Protein AF-X0UPR2-F1 (afdb_monomer)

pLDDT: mean 92.99, std 7.15, range [63.31, 98.69]

Mean predicted aligned error: 4.16 Å

Nearest PDB structures (foldseek):
  8qjd-assembly1_A  TM=6.114E-01  e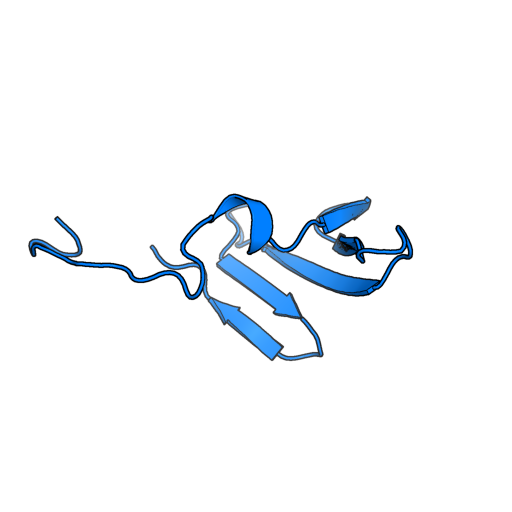=2.167E+00  Salmonella bongori N268-08
  8qjc-assembly1_A  TM=6.175E-01  e=2.167E+00  Salmonella bongori N268-08
  8fjp-assembly1_A  TM=5.427E-01  e=1.186E+00  Aedes aegypti
  8qjd-assembly2_B  TM=6.082E-01  e=3.511E+00  Salmonella bongori 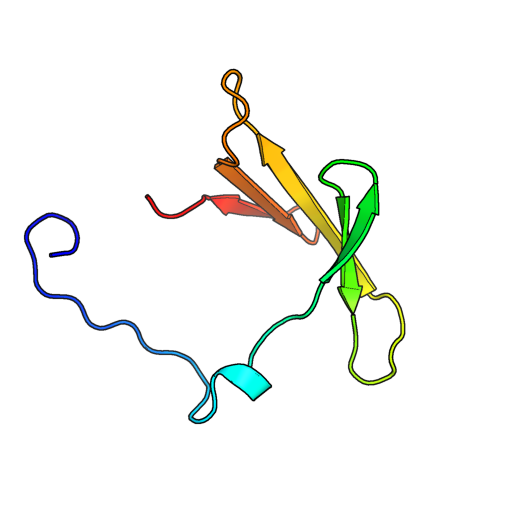N268-08
  6j4g-assembly1_B  TM=4.026E-01  e=1.921E+00  Arabidopsis thaliana

Secondary structure (DSSP, 8-state):
-BTTB------S-SSGGGG---EEEEETTEEEEE-TTS-EEEEEEEEE-TTS-EEEEEETTEEEEPP-

Solvent-accessible surface area (backbone atoms only — not comparable to full-atom values): 4412 Å² total; per-residue (Å²): 102,67,92,83,33,90,82,86,86,86,69,101,40,99,51,59,82,80,64,58,83,49,68,42,83,75,52,95,56,36,28,24,32,46,44,95,86,72,46,78,52,61,60,36,38,53,40,58,48,98,84,68,46,73,47,33,40,36,44,90,96,41,75,46,73,59,84,130

Radius of gyration: 14.82 Å; Cα contacts (8 Å, |Δi|>4): 90; chains: 1; bounding box: 35×31×35 Å

Sequence (68 aa):
PWQGKLAIFGLPSENPAKGLTLLKHIEGDTFRRLRKDETLGEEVKFERDKNGKVVRMWQHSNYLNKIR

Organism: NCBI:txid412755

Structure (mmCIF, N/CA/C/O backbone):
data_AF-X0UPR2-F1
#
_entry.id   AF-X0UPR2-F1
#
loop_
_atom_site.group_PDB
_atom_site.id
_atom_site.type_symbol
_atom_site.label_atom_id
_atom_site.label_alt_id
_atom_site.label_comp_id
_atom_site.label_asym_id
_atom_site.label_entity_id
_atom_site.label_seq_id
_atom_site.pdbx_PDB_ins_code
_atom_sit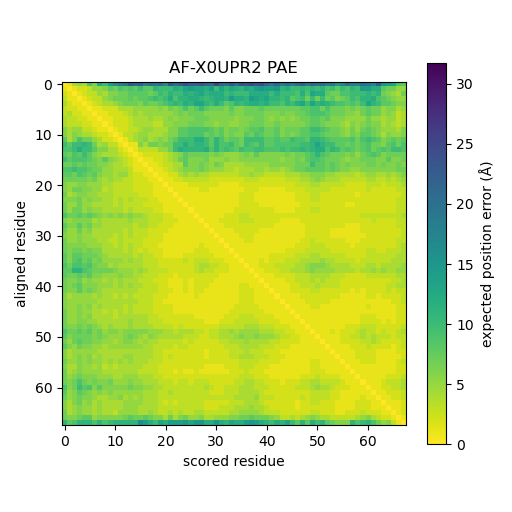e.Cartn_x
_atom_site.Cartn_y
_atom_site.Cartn_z
_atom_site.occupancy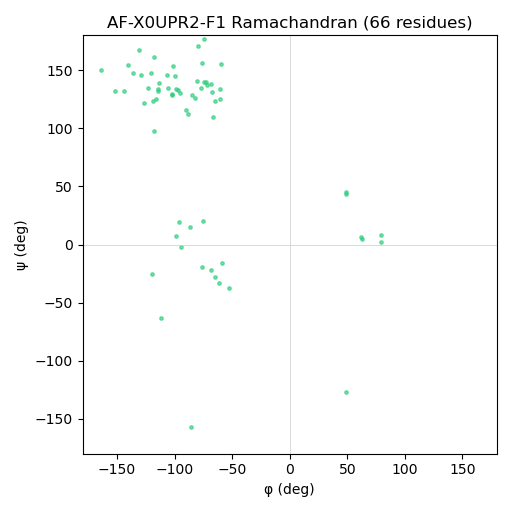
_atom_site.B_iso_or_equiv
_atom_site.auth_seq_id
_atom_site.auth_comp_id
_atom_site.auth_asym_id
_atom_site.auth_atom_id
_atom_site.pdbx_PDB_model_num
ATOM 1 N N . PRO A 1 1 ? -14.934 -20.015 0.734 1.00 63.31 1 PRO A N 1
ATOM 2 C CA . PRO A 1 1 ? -16.041 -19.334 0.018 1.00 63.31 1 PRO A CA 1
ATOM 3 C C . PRO A 1 1 ? -16.131 -17.855 0.423 1.00 63.31 1 PRO A C 1
ATOM 5 O O . PRO A 1 1 ? -16.250 -17.564 1.611 1.00 63.31 1 PRO A O 1
ATOM 8 N N . TRP A 1 2 ? -16.051 -16.929 -0.535 1.00 77.12 2 TRP A N 1
ATOM 9 C CA . TRP A 1 2 ? -16.256 -15.500 -0.280 1.00 77.12 2 TRP A CA 1
ATOM 10 C C . TRP A 1 2 ? -17.719 -15.277 0.106 1.00 77.12 2 TRP A C 1
ATOM 12 O O . TRP A 1 2 ? -18.608 -15.475 -0.721 1.00 77.12 2 TRP A O 1
ATOM 22 N N . GLN A 1 3 ? -17.977 -14.952 1.376 1.00 85.50 3 GLN A N 1
ATOM 23 C CA . GLN A 1 3 ? -19.337 -14.811 1.923 1.00 85.50 3 GLN A CA 1
ATOM 24 C C . GLN A 1 3 ? -20.252 -16.005 1.579 1.00 85.50 3 GLN A C 1
ATOM 26 O O . GLN A 1 3 ? -21.383 -15.841 1.127 1.00 85.50 3 GLN A O 1
ATOM 31 N N . GLY A 1 4 ? -19.734 -17.228 1.727 1.00 92.25 4 GLY A N 1
ATOM 32 C CA . GLY A 1 4 ? -20.496 -18.447 1.431 1.00 92.25 4 GLY A CA 1
ATOM 33 C C . GLY A 1 4 ? -20.589 -18.817 -0.056 1.00 92.25 4 GLY A C 1
ATOM 34 O O . GLY A 1 4 ? -21.214 -19.821 -0.375 1.00 92.25 4 GLY A O 1
ATOM 35 N N . LYS A 1 5 ? -19.950 -18.069 -0.969 1.00 91.31 5 LYS A N 1
ATOM 36 C CA . LYS A 1 5 ? -20.019 -18.296 -2.425 1.00 91.31 5 LYS A CA 1
ATOM 37 C C . LYS A 1 5 ? -18.661 -18.631 -3.047 1.00 91.31 5 LYS A C 1
ATOM 39 O O . LYS A 1 5 ? -17.603 -18.362 -2.467 1.00 91.31 5 LYS A O 1
ATOM 44 N N . LEU A 1 6 ? -18.693 -19.222 -4.241 1.00 92.00 6 LEU A N 1
ATOM 45 C CA . LEU A 1 6 ? -17.524 -19.338 -5.113 1.00 92.00 6 LEU A CA 1
ATOM 46 C C . LEU A 1 6 ? -17.283 -17.986 -5.798 1.00 92.00 6 LEU A C 1
ATOM 48 O O . LEU A 1 6 ? -18.232 -17.357 -6.262 1.00 92.00 6 LEU A O 1
ATOM 52 N N . ALA A 1 7 ? -16.032 -17.535 -5.836 1.00 89.62 7 ALA A N 1
ATOM 53 C CA . ALA A 1 7 ? -15.657 -16.255 -6.426 1.00 89.62 7 ALA A CA 1
ATOM 54 C C . ALA A 1 7 ? -14.400 -16.408 -7.285 1.00 89.62 7 ALA A C 1
ATOM 56 O O . ALA A 1 7 ? -13.524 -17.214 -6.972 1.00 89.62 7 ALA A O 1
ATOM 57 N N . ILE A 1 8 ? -14.327 -15.603 -8.345 1.00 87.62 8 ILE A N 1
ATOM 58 C CA . ILE A 1 8 ? -13.162 -15.457 -9.218 1.00 87.62 8 ILE A CA 1
ATOM 59 C C . ILE A 1 8 ? -12.646 -14.027 -9.045 1.00 87.62 8 ILE A C 1
ATOM 61 O O . ILE A 1 8 ? -13.431 -13.080 -9.062 1.00 87.62 8 ILE A O 1
ATOM 65 N N . PHE A 1 9 ? -11.334 -13.874 -8.881 1.00 85.06 9 PHE A N 1
ATOM 66 C CA . PHE A 1 9 ? -10.657 -12.581 -8.829 1.00 85.06 9 PHE A CA 1
ATOM 67 C C . PHE A 1 9 ? -9.657 -12.494 -9.982 1.00 85.06 9 PHE A C 1
ATOM 69 O O . PHE A 1 9 ? -8.796 -13.361 -10.121 1.00 85.06 9 PHE A O 1
ATOM 76 N N . GLY A 1 10 ? -9.799 -11.467 -10.817 1.00 84.12 10 GLY A N 1
ATOM 77 C CA . GLY A 1 10 ? -8.922 -11.222 -11.958 1.00 84.12 10 GLY A CA 1
ATOM 78 C C . GLY A 1 10 ? -7.861 -10.180 -11.627 1.00 84.12 10 GLY A C 1
ATOM 79 O O . GLY A 1 10 ? -8.175 -9.121 -11.088 1.00 84.12 10 GLY A O 1
ATOM 80 N N . LEU A 1 11 ? -6.612 -10.469 -11.986 1.00 83.75 11 LEU A N 1
ATOM 81 C CA . LEU A 1 11 ? -5.528 -9.491 -11.992 1.00 83.75 11 LEU A CA 1
ATOM 82 C C . LEU A 1 11 ? -5.314 -8.982 -13.422 1.00 83.75 11 LEU A C 1
ATOM 84 O O . LEU A 1 11 ? -5.409 -9.774 -14.358 1.00 83.75 11 LEU A O 1
ATOM 88 N N . PRO A 1 12 ? -4.952 -7.703 -13.620 1.00 80.06 12 PRO A N 1
ATOM 89 C CA . PRO A 1 12 ? -4.682 -7.149 -14.948 1.00 80.06 12 PRO A CA 1
ATOM 90 C C . PRO A 1 12 ? -3.320 -7.596 -15.518 1.00 80.06 12 PRO A C 1
ATOM 92 O O . PRO A 1 12 ? -2.756 -6.917 -16.370 1.00 80.06 12 PRO A O 1
ATOM 95 N N . SER A 1 13 ? -2.741 -8.690 -15.015 1.00 83.25 13 SER A N 1
ATOM 96 C CA . SER A 1 13 ? -1.431 -9.186 -15.429 1.00 83.25 13 SER A CA 1
ATOM 97 C C . SER A 1 13 ? -1.405 -10.709 -15.437 1.00 83.25 13 SER A C 1
ATOM 99 O O . SER A 1 13 ? -1.749 -11.345 -14.442 1.00 83.25 13 SER A O 1
ATOM 101 N N . GLU A 1 14 ? -0.905 -11.276 -16.533 1.00 85.06 14 GLU A N 1
ATOM 102 C CA . GLU A 1 14 ? -0.601 -12.707 -16.665 1.00 85.06 14 GLU A CA 1
ATOM 103 C C . GLU A 1 14 ? 0.578 -13.130 -15.775 1.00 85.06 14 GLU A C 1
ATOM 105 O O . GLU A 1 14 ? 0.707 -14.293 -15.402 1.00 85.06 14 GLU A O 1
ATOM 110 N N . ASN A 1 15 ? 1.430 -12.172 -15.392 1.00 87.62 15 ASN A N 1
ATOM 111 C CA . ASN A 1 15 ? 2.483 -12.367 -14.406 1.00 87.62 15 ASN A CA 1
ATOM 112 C C . ASN A 1 15 ? 2.233 -11.434 -13.212 1.00 87.62 15 ASN A C 1
ATOM 114 O O . ASN A 1 15 ? 2.614 -10.255 -13.261 1.00 87.62 15 ASN A O 1
ATOM 118 N N . PRO A 1 16 ? 1.614 -11.934 -12.131 1.00 82.81 16 PRO A N 1
ATOM 119 C CA . PRO A 1 16 ? 1.296 -11.135 -10.956 1.00 82.81 16 PRO A CA 1
ATOM 120 C C . PRO A 1 16 ? 2.503 -10.390 -10.386 1.00 82.81 16 PRO A C 1
ATOM 122 O O . PRO A 1 16 ? 2.362 -9.228 -10.021 1.00 82.81 16 PRO A O 1
ATOM 125 N N . ALA A 1 17 ? 3.699 -10.995 -10.400 1.00 85.31 17 ALA A N 1
ATOM 126 C CA . ALA A 1 17 ? 4.912 -10.370 -9.873 1.00 85.31 17 ALA A CA 1
ATOM 127 C C . ALA A 1 17 ? 5.283 -9.076 -10.618 1.00 85.31 17 ALA A C 1
ATOM 129 O O . ALA A 1 17 ? 5.762 -8.128 -10.001 1.00 85.31 17 ALA A O 1
ATOM 130 N N . LYS A 1 18 ? 5.009 -8.997 -11.928 1.00 82.88 18 LYS A N 1
ATOM 131 C CA . LYS A 1 18 ? 5.243 -7.783 -12.733 1.00 82.88 18 LYS A CA 1
ATOM 132 C C . LYS A 1 18 ? 4.193 -6.688 -12.508 1.00 82.88 18 LYS A C 1
ATOM 134 O O . LYS A 1 18 ? 4.446 -5.538 -12.859 1.00 82.88 18 LYS A O 1
ATOM 139 N N . GLY A 1 19 ? 3.027 -7.041 -11.966 1.00 84.50 19 GLY A N 1
ATOM 140 C CA . GLY A 1 19 ? 1.926 -6.117 -11.681 1.00 84.50 19 GLY A CA 1
ATOM 141 C C . GLY A 1 19 ? 1.919 -5.571 -10.252 1.00 84.50 19 GLY A C 1
ATOM 142 O O . GLY A 1 19 ? 1.045 -4.775 -9.917 1.00 84.50 19 GLY A O 1
ATOM 143 N N . LEU A 1 20 ? 2.856 -5.999 -9.400 1.00 89.62 20 LEU A N 1
ATOM 144 C CA . LEU A 1 20 ? 2.935 -5.532 -8.020 1.00 89.62 20 LEU A CA 1
ATOM 145 C C . LEU A 1 20 ? 3.422 -4.081 -7.949 1.00 89.62 20 LEU A C 1
ATOM 147 O O . LEU A 1 20 ? 4.403 -3.695 -8.584 1.00 89.62 20 LEU A O 1
ATOM 151 N N . THR A 1 21 ? 2.776 -3.301 -7.087 1.00 91.94 21 THR A N 1
ATOM 152 C CA . THR A 1 21 ? 3.286 -2.003 -6.644 1.00 91.94 21 THR A CA 1
ATOM 153 C C . THR A 1 21 ? 4.171 -2.221 -5.426 1.00 91.94 21 THR A C 1
ATOM 155 O O . THR A 1 21 ? 3.686 -2.603 -4.363 1.00 91.94 21 THR A O 1
ATOM 158 N N . LEU A 1 22 ? 5.471 -1.975 -5.574 1.00 95.44 22 LEU A N 1
ATOM 159 C CA . LEU A 1 22 ? 6.422 -2.067 -4.470 1.00 95.44 22 LEU A CA 1
ATOM 160 C C . LEU A 1 22 ? 6.375 -0.796 -3.618 1.00 95.44 22 LEU A C 1
ATOM 162 O O . LEU A 1 22 ? 6.261 0.310 -4.148 1.00 95.44 22 LEU A O 1
ATOM 166 N N . LEU A 1 23 ? 6.482 -0.956 -2.300 1.00 97.62 23 LEU A N 1
ATOM 167 C CA . LEU A 1 23 ? 6.490 0.136 -1.331 1.00 97.62 23 LEU A CA 1
ATOM 168 C C . LEU A 1 23 ? 7.774 0.075 -0.499 1.00 97.62 23 LEU A C 1
ATOM 170 O O . LEU A 1 23 ? 8.148 -0.988 -0.008 1.00 97.62 23 LEU A O 1
ATOM 174 N N . LYS A 1 24 ? 8.427 1.222 -0.309 1.00 98.12 24 LYS A N 1
ATOM 175 C CA . LYS A 1 24 ? 9.525 1.400 0.641 1.00 98.12 24 LYS A CA 1
ATOM 176 C C . LYS A 1 24 ? 8.971 1.964 1.944 1.00 98.12 24 LYS A C 1
ATOM 178 O O . LYS A 1 24 ? 8.237 2.953 1.925 1.00 98.12 24 LYS A O 1
ATOM 183 N N . HIS A 1 25 ? 9.327 1.342 3.063 1.00 98.38 25 HIS A N 1
ATOM 184 C CA . HIS A 1 25 ? 8.994 1.850 4.393 1.00 98.38 25 HIS A CA 1
ATOM 185 C C . HIS A 1 25 ? 9.761 3.142 4.688 1.00 98.38 25 HIS A C 1
ATOM 187 O O . HIS A 1 25 ? 10.939 3.246 4.342 1.00 98.38 25 HIS A O 1
ATOM 193 N N . ILE A 1 26 ? 9.076 4.118 5.286 1.00 98.44 26 ILE A N 1
ATOM 194 C CA . ILE A 1 26 ? 9.668 5.390 5.714 1.00 98.44 26 ILE A CA 1
ATOM 195 C C . ILE A 1 26 ? 9.675 5.449 7.240 1.00 98.44 26 ILE A C 1
ATOM 197 O O . ILE A 1 26 ? 10.740 5.459 7.846 1.00 98.44 26 ILE A O 1
ATOM 201 N N . GLU A 1 27 ? 8.495 5.444 7.855 1.00 98.38 27 GLU A N 1
ATOM 202 C CA . GLU A 1 27 ? 8.324 5.461 9.308 1.00 98.38 27 GLU A CA 1
ATOM 203 C C . GLU A 1 27 ? 6.894 5.058 9.672 1.00 98.38 27 GLU A C 1
ATOM 205 O O . GLU A 1 27 ? 5.967 5.310 8.903 1.00 98.38 27 GLU A O 1
ATOM 210 N N . GLY A 1 28 ? 6.693 4.444 10.842 1.00 97.56 28 GLY A N 1
ATOM 211 C CA . GLY A 1 28 ? 5.358 4.049 11.305 1.00 97.56 28 GLY A CA 1
ATOM 212 C C . GLY A 1 28 ? 4.568 3.286 10.235 1.00 97.56 28 GLY A C 1
ATOM 213 O O . GLY A 1 28 ? 5.077 2.328 9.653 1.00 97.56 28 GLY A O 1
ATOM 214 N N . ASP A 1 29 ? 3.351 3.749 9.948 1.00 98.25 29 ASP A N 1
ATOM 215 C CA . ASP A 1 29 ? 2.485 3.230 8.881 1.00 98.25 29 ASP A CA 1
ATOM 216 C C . ASP A 1 29 ? 2.578 4.042 7.566 1.00 98.25 29 ASP A C 1
ATOM 218 O O . ASP A 1 29 ? 1.692 3.968 6.711 1.00 98.25 29 ASP A O 1
ATOM 222 N N . THR A 1 30 ? 3.654 4.813 7.390 1.00 98.44 30 THR A N 1
ATOM 223 C CA . THR A 1 30 ? 3.934 5.627 6.203 1.00 98.44 30 THR A CA 1
ATOM 224 C C . THR A 1 30 ? 4.976 4.954 5.311 1.00 98.44 30 THR A C 1
ATOM 226 O O . THR A 1 30 ? 6.075 4.577 5.729 1.00 98.44 30 THR A O 1
ATOM 229 N N . PHE A 1 31 ? 4.635 4.851 4.033 1.00 98.69 31 PHE A N 1
ATOM 230 C CA . PHE A 1 31 ? 5.440 4.255 2.980 1.00 98.69 31 PHE A CA 1
ATOM 231 C C . PHE A 1 31 ? 5.511 5.203 1.783 1.00 98.69 31 PHE A C 1
ATOM 233 O O . PHE A 1 31 ? 4.741 6.158 1.667 1.00 98.69 31 PHE A O 1
ATOM 240 N N . ARG A 1 32 ? 6.412 4.913 0.846 1.00 98.44 32 ARG A N 1
AT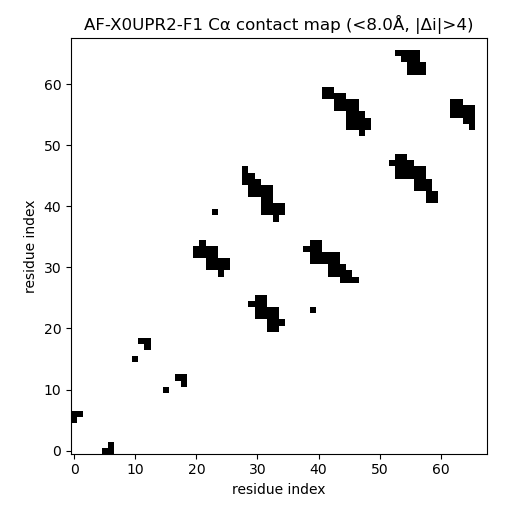OM 241 C CA . ARG A 1 32 ? 6.413 5.520 -0.488 1.00 98.44 32 ARG A CA 1
ATOM 242 C C . ARG A 1 32 ? 6.497 4.465 -1.570 1.00 98.44 32 ARG A C 1
ATOM 244 O O . ARG A 1 32 ? 7.177 3.458 -1.388 1.00 98.44 32 ARG A O 1
ATOM 251 N N . ARG A 1 33 ? 5.849 4.698 -2.711 1.00 97.88 33 ARG A N 1
ATOM 252 C CA . ARG A 1 33 ? 5.976 3.797 -3.863 1.00 97.88 33 ARG A CA 1
ATOM 253 C C . ARG A 1 33 ? 7.428 3.725 -4.331 1.00 97.88 33 ARG A C 1
ATOM 255 O O . ARG A 1 33 ? 8.067 4.758 -4.490 1.00 97.88 33 ARG A O 1
ATOM 262 N N . LEU A 1 34 ? 7.939 2.527 -4.582 1.00 97.81 34 LEU A N 1
ATOM 263 C CA . LEU A 1 34 ? 9.211 2.331 -5.268 1.00 97.81 34 LEU A CA 1
ATOM 264 C C . LEU A 1 34 ? 8.937 2.241 -6.772 1.00 97.81 34 LEU A C 1
ATOM 266 O O . LEU A 1 34 ? 8.215 1.352 -7.231 1.00 97.81 34 LEU A O 1
ATOM 270 N N . ARG A 1 35 ? 9.451 3.206 -7.536 1.00 95.62 35 ARG A N 1
ATOM 271 C CA . ARG A 1 35 ? 9.304 3.233 -8.995 1.00 95.62 35 ARG A CA 1
ATOM 272 C C . ARG A 1 35 ? 10.297 2.280 -9.668 1.00 95.62 35 ARG A C 1
ATOM 274 O O . ARG A 1 35 ? 11.199 1.743 -9.037 1.00 95.62 35 ARG A O 1
ATOM 281 N N . LYS A 1 36 ? 10.125 2.084 -10.980 1.00 92.00 36 LYS A N 1
ATOM 282 C CA . LYS A 1 36 ? 11.011 1.237 -11.800 1.00 92.00 36 LYS A CA 1
ATOM 283 C C . LYS A 1 36 ? 12.439 1.776 -11.900 1.00 92.00 36 LYS A C 1
ATOM 285 O O . LYS A 1 36 ? 13.354 0.992 -12.084 1.00 92.00 36 LYS A O 1
ATOM 290 N N . ASP A 1 37 ? 12.601 3.091 -11.795 1.00 95.75 37 ASP A N 1
ATOM 291 C CA . ASP A 1 37 ? 13.892 3.787 -11.762 1.00 95.75 37 ASP A CA 1
ATOM 292 C C . ASP A 1 37 ? 14.468 3.882 -10.337 1.00 95.75 37 ASP A C 1
ATOM 294 O O . ASP A 1 37 ? 15.338 4.705 -10.076 1.00 95.75 37 ASP A O 1
ATOM 298 N N . GLU A 1 38 ? 13.934 3.088 -9.402 1.00 94.12 38 GLU A N 1
ATOM 299 C CA . GLU A 1 38 ? 14.317 3.038 -7.986 1.00 94.12 38 GLU A CA 1
ATOM 300 C C . GLU A 1 38 ? 14.074 4.338 -7.199 1.00 94.12 38 GLU A C 1
ATOM 302 O O . GLU A 1 38 ? 14.355 4.416 -5.999 1.00 94.12 38 GLU A O 1
ATOM 307 N N . THR A 1 39 ? 13.466 5.350 -7.821 1.00 98.12 39 THR A N 1
ATOM 308 C CA . THR A 1 39 ? 13.112 6.592 -7.137 1.00 98.12 39 THR A CA 1
ATOM 309 C C . THR A 1 39 ? 11.881 6.421 -6.250 1.00 98.12 39 THR A C 1
ATOM 311 O O . THR A 1 39 ? 11.012 5.566 -6.470 1.00 98.12 39 THR A O 1
ATOM 314 N N . LEU A 1 40 ? 11.775 7.289 -5.238 1.00 98.25 40 LEU A N 1
ATOM 315 C CA . LEU A 1 40 ? 10.616 7.320 -4.352 1.00 98.25 40 LEU A CA 1
ATOM 316 C C . LEU A 1 40 ? 9.463 8.100 -4.969 1.00 98.25 40 LEU A C 1
ATOM 318 O O . LEU A 1 40 ? 9.585 9.267 -5.351 1.00 98.25 40 LEU A O 1
ATOM 322 N N . GLY A 1 41 ? 8.325 7.426 -5.028 1.00 97.81 41 GLY A N 1
ATOM 323 C CA . GLY A 1 41 ? 7.056 7.944 -5.475 1.00 97.81 41 GLY A CA 1
ATOM 324 C C . GLY A 1 41 ? 6.249 8.647 -4.408 1.00 97.81 41 GLY A C 1
ATOM 325 O O . GLY A 1 41 ? 6.769 9.188 -3.428 1.00 97.81 41 GLY A O 1
ATOM 326 N N . GLU A 1 42 ? 4.954 8.671 -4.676 1.00 97.56 42 GLU A N 1
ATOM 327 C CA . GLU A 1 42 ? 3.933 9.188 -3.793 1.00 97.56 42 GLU A CA 1
ATOM 328 C C . GLU A 1 42 ? 3.914 8.451 -2.452 1.00 97.56 42 GLU A C 1
ATOM 330 O O . GLU A 1 42 ? 4.344 7.300 -2.328 1.00 97.56 42 GLU A O 1
ATOM 335 N N . GLU A 1 43 ? 3.400 9.149 -1.448 1.00 98.19 43 GLU A N 1
ATOM 336 C CA . GLU A 1 43 ? 3.166 8.597 -0.127 1.00 98.19 43 GLU A CA 1
ATOM 337 C C . GLU A 1 43 ? 1.968 7.640 -0.135 1.00 98.19 43 GLU A C 1
ATOM 339 O O . GLU A 1 43 ? 0.938 7.905 -0.761 1.00 98.19 43 GLU A O 1
ATOM 344 N N . VAL A 1 44 ? 2.118 6.543 0.601 1.00 98.50 44 VAL A N 1
ATOM 345 C CA . VAL A 1 44 ? 1.061 5.583 0.905 1.00 98.50 44 VAL A CA 1
ATOM 346 C C . VAL A 1 44 ? 1.014 5.413 2.419 1.00 98.50 44 VAL A C 1
ATOM 348 O O . VAL A 1 44 ? 2.016 5.033 3.022 1.00 98.50 44 VAL A O 1
ATOM 351 N N . LYS A 1 45 ? -0.134 5.695 3.041 1.00 98.50 45 LYS A N 1
ATOM 352 C CA . LYS A 1 45 ? -0.323 5.563 4.497 1.00 98.50 45 LYS A CA 1
ATOM 353 C C . LYS A 1 45 ? -1.324 4.469 4.822 1.00 98.50 45 LYS A C 1
ATOM 355 O O . LYS A 1 45 ? -2.370 4.386 4.182 1.00 98.50 45 LYS A O 1
ATOM 360 N N . PHE A 1 46 ? -1.053 3.669 5.844 1.00 98.38 46 PHE A N 1
ATOM 361 C CA . PHE A 1 46 ? -2.018 2.709 6.373 1.00 98.38 46 PHE A CA 1
ATOM 362 C C . PHE A 1 46 ? -2.653 3.240 7.660 1.00 98.38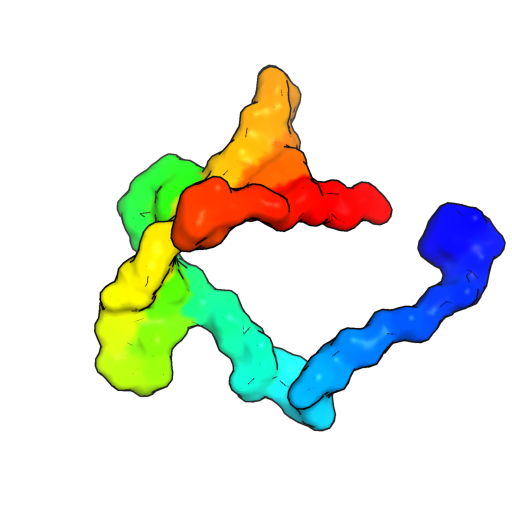 46 PHE A C 1
ATOM 364 O O . PHE A 1 46 ? -1.971 3.651 8.588 1.00 98.38 46 PHE A O 1
ATOM 371 N N . GLU A 1 47 ? -3.982 3.234 7.717 1.00 98.31 47 GLU A N 1
ATOM 372 C CA . GLU A 1 47 ? -4.741 3.640 8.903 1.00 98.31 47 GLU A CA 1
ATOM 373 C C . GLU A 1 47 ? -5.125 2.403 9.709 1.00 98.31 47 GLU A C 1
ATOM 375 O O . GLU A 1 47 ? -5.648 1.429 9.149 1.00 98.31 47 GLU A O 1
ATOM 380 N N . ARG A 1 48 ? -4.902 2.453 11.024 1.00 98.19 48 ARG A N 1
ATOM 381 C CA . ARG A 1 48 ? -5.282 1.401 11.968 1.00 98.19 48 ARG A CA 1
ATOM 382 C C . ARG A 1 48 ? -6.480 1.819 12.808 1.00 98.19 48 ARG A C 1
ATOM 384 O O . ARG A 1 48 ? -6.619 2.982 13.169 1.00 98.19 48 ARG A O 1
ATOM 391 N N . ASP A 1 49 ? -7.327 0.852 13.143 1.00 97.00 49 ASP A N 1
ATOM 392 C CA . ASP A 1 49 ? -8.360 1.037 14.158 1.00 97.00 49 ASP A CA 1
ATOM 393 C C . ASP A 1 49 ? -7.769 1.036 15.582 1.00 97.00 49 ASP A C 1
ATOM 395 O O . ASP A 1 49 ? -6.578 0.797 15.795 1.00 97.00 49 ASP A O 1
ATOM 399 N N . LYS A 1 50 ? -8.628 1.260 16.582 1.00 97.44 50 LYS A N 1
ATOM 400 C CA . LYS A 1 50 ? -8.261 1.266 18.010 1.00 97.44 50 LYS A CA 1
ATOM 401 C C . LYS A 1 50 ? -7.642 -0.043 18.524 1.00 97.44 50 LYS A C 1
ATOM 403 O O . LYS A 1 50 ? -7.058 -0.045 19.599 1.00 97.44 50 LYS A O 1
ATOM 408 N N . ASN A 1 51 ? -7.784 -1.142 17.782 1.00 97.12 51 ASN A N 1
ATOM 409 C CA . ASN A 1 51 ? -7.212 -2.445 18.117 1.00 97.12 51 ASN A CA 1
ATOM 410 C C . ASN A 1 51 ? -5.898 -2.702 17.353 1.00 97.12 51 ASN A C 1
ATOM 412 O O . ASN A 1 51 ? -5.381 -3.818 17.374 1.00 97.12 51 ASN A O 1
ATOM 416 N N . GLY A 1 52 ? -5.374 -1.704 16.632 1.00 96.50 52 GLY A N 1
ATOM 417 C CA . GLY A 1 52 ? -4.147 -1.807 15.845 1.00 96.50 52 GLY A CA 1
ATOM 418 C C . GLY A 1 52 ? -4.321 -2.507 14.495 1.00 96.50 52 GLY A C 1
ATOM 419 O O . GLY A 1 52 ? -3.327 -2.777 13.812 1.00 96.50 52 GLY A O 1
ATOM 420 N N . LYS A 1 53 ? -5.554 -2.805 14.065 1.00 96.75 53 LYS A N 1
ATOM 421 C CA . LYS A 1 5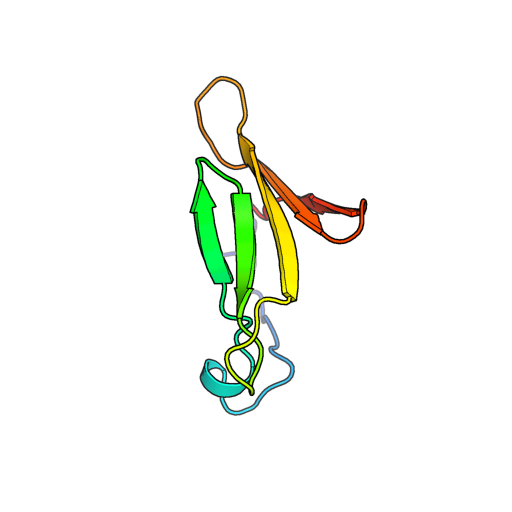3 ? -5.806 -3.476 12.785 1.00 96.75 53 LYS A CA 1
ATOM 422 C C . LYS A 1 53 ? -5.861 -2.454 11.657 1.00 96.75 53 LYS A C 1
ATOM 424 O O . LYS A 1 53 ? -6.644 -1.516 11.716 1.00 96.75 53 LYS A O 1
ATOM 429 N N . VAL A 1 54 ? -5.092 -2.676 10.589 1.00 96.94 54 VAL A N 1
ATOM 430 C CA . VAL A 1 54 ? -5.184 -1.861 9.365 1.00 96.94 54 VAL A CA 1
ATOM 431 C C . VAL A 1 54 ? -6.591 -1.967 8.773 1.00 96.94 54 VAL A C 1
ATOM 433 O O . VAL A 1 54 ? -7.057 -3.077 8.496 1.00 96.94 54 VAL A O 1
ATOM 436 N N . VAL A 1 55 ? -7.241 -0.824 8.557 1.00 97.88 55 VAL A N 1
ATOM 437 C CA . VAL A 1 55 ? -8.604 -0.708 8.012 1.00 97.88 55 VAL A CA 1
ATOM 438 C C . VAL A 1 55 ? -8.670 0.072 6.703 1.00 97.88 55 VAL A C 1
ATOM 440 O O . VAL A 1 55 ? -9.576 -0.184 5.908 1.00 97.88 55 VAL A O 1
ATOM 443 N N . ARG A 1 56 ? -7.715 0.972 6.438 1.00 97.81 56 ARG A N 1
ATOM 444 C CA . ARG A 1 56 ? -7.644 1.747 5.192 1.00 97.81 56 ARG A CA 1
ATOM 445 C C . ARG A 1 56 ? -6.215 1.905 4.702 1.00 97.81 56 ARG A C 1
ATOM 447 O O . ARG A 1 56 ? -5.272 1.886 5.490 1.00 97.81 56 ARG A O 1
ATOM 454 N N . MET A 1 57 ? -6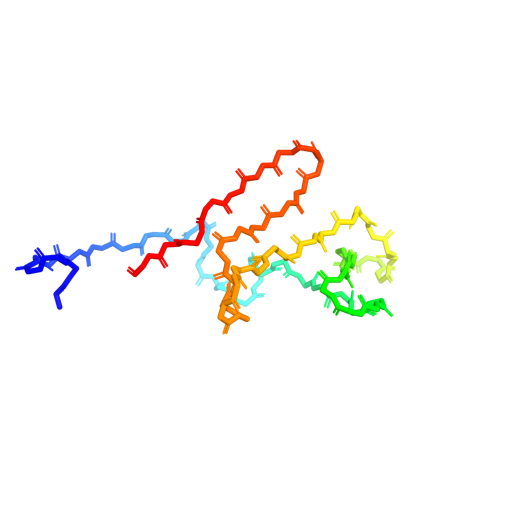.091 2.102 3.399 1.00 98.12 57 MET A N 1
ATOM 455 C CA . MET A 1 57 ? -4.893 2.618 2.752 1.00 98.12 57 MET A CA 1
ATOM 456 C C . MET A 1 57 ? -5.229 3.978 2.144 1.00 98.12 57 MET A C 1
ATOM 458 O O . MET A 1 57 ? -6.235 4.094 1.450 1.00 98.12 57 MET A O 1
ATOM 462 N N . TRP A 1 58 ? -4.390 4.978 2.384 1.00 98.19 58 TRP A N 1
ATOM 463 C CA . TRP A 1 58 ? -4.489 6.317 1.817 1.00 98.19 58 TRP A CA 1
ATOM 464 C C . TRP A 1 58 ? -3.431 6.517 0.733 1.00 98.19 58 TRP A C 1
ATOM 466 O O . TRP A 1 58 ? -2.262 6.192 0.947 1.00 98.19 58 TRP A O 1
ATOM 476 N N . GLN A 1 59 ? -3.835 7.081 -0.405 1.00 97.69 59 GLN A N 1
ATOM 477 C CA . GLN A 1 59 ? -2.966 7.448 -1.526 1.00 97.69 59 GLN A CA 1
ATOM 478 C C . GLN A 1 59 ? -3.594 8.631 -2.280 1.00 97.69 59 GLN A C 1
ATOM 480 O O . GLN A 1 59 ? -4.785 8.610 -2.582 1.00 97.69 59 GLN A O 1
ATOM 485 N N . HIS A 1 60 ? -2.814 9.674 -2.587 1.00 96.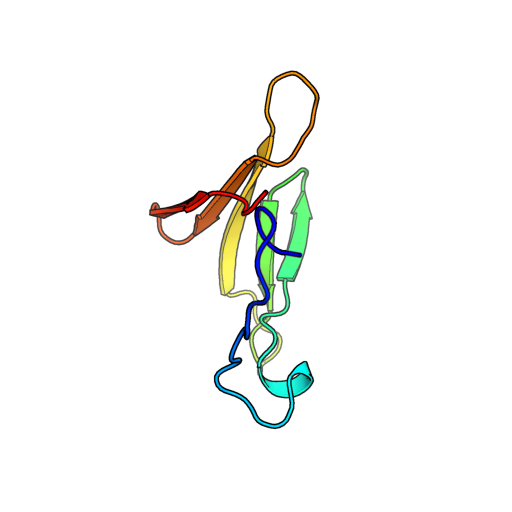00 60 HIS A N 1
ATOM 486 C CA . HIS A 1 60 ? -3.305 10.885 -3.277 1.00 96.00 60 HIS A CA 1
ATOM 487 C C . HIS A 1 60 ? -4.588 11.478 -2.660 1.00 96.00 60 HIS A C 1
ATOM 489 O O . HIS A 1 60 ? -5.533 11.804 -3.375 1.00 96.00 60 HIS A O 1
ATOM 495 N N . SER A 1 61 ? -4.647 11.555 -1.326 1.00 94.88 61 SER A N 1
ATOM 496 C CA . SER A 1 61 ? -5.818 12.020 -0.558 1.00 94.88 61 SER A CA 1
ATOM 497 C C . SER A 1 61 ? -7.101 11.187 -0.724 1.00 94.88 61 SER A C 1
ATOM 499 O O . SER A 1 61 ? -8.138 11.552 -0.178 1.00 94.88 61 SER A O 1
ATOM 501 N N . ASN A 1 62 ? -7.039 10.052 -1.420 1.00 97.69 62 ASN A N 1
ATOM 502 C CA . ASN A 1 62 ? -8.116 9.073 -1.519 1.00 97.69 62 ASN A CA 1
ATOM 503 C C . ASN A 1 62 ? -7.830 7.896 -0.589 1.00 97.69 62 ASN A C 1
ATOM 505 O O . ASN A 1 62 ? -6.666 7.590 -0.321 1.00 97.69 62 ASN A O 1
ATOM 509 N N . TYR A 1 63 ? -8.879 7.210 -0.131 1.00 96.81 63 TYR A N 1
ATOM 510 C CA . TYR A 1 63 ? -8.722 5.993 0.658 1.00 96.81 63 TYR A CA 1
ATOM 511 C C . TYR A 1 63 ? -9.375 4.779 0.004 1.00 96.81 63 TYR A C 1
ATOM 513 O O . TYR A 1 63 ? -10.413 4.858 -0.650 1.00 96.81 63 TYR A O 1
ATOM 521 N N . LEU A 1 64 ? -8.758 3.629 0.248 1.00 96.44 64 LEU A N 1
ATOM 522 C CA . LEU A 1 64 ? -9.247 2.305 -0.098 1.00 96.44 64 LEU A CA 1
ATOM 523 C C . LEU A 1 64 ? -9.487 1.539 1.203 1.00 96.44 64 LEU A C 1
ATOM 525 O O . LEU A 1 64 ? -8.590 1.421 2.041 1.00 96.44 64 LEU A O 1
ATOM 529 N N . ASN A 1 65 ? -10.703 1.027 1.391 1.00 96.94 65 ASN A N 1
ATOM 530 C CA . ASN A 1 65 ? -11.026 0.206 2.556 1.00 96.94 65 ASN A CA 1
ATOM 531 C C . ASN A 1 65 ? -10.410 -1.188 2.412 1.00 96.94 65 ASN A C 1
ATOM 533 O O . ASN A 1 65 ? -10.465 -1.798 1.342 1.00 96.94 65 ASN A O 1
ATOM 537 N N . LYS A 1 66 ? -9.884 -1.730 3.513 1.00 93.94 66 LYS A N 1
ATOM 538 C CA . LYS A 1 66 ? -9.413 -3.113 3.555 1.00 93.94 66 LYS A CA 1
ATOM 539 C C . LYS A 1 66 ? -10.591 -4.068 3.350 1.00 93.94 66 LYS A C 1
ATOM 541 O O . LYS A 1 66 ? -11.552 -4.064 4.120 1.00 93.94 66 LYS A O 1
ATOM 546 N N . ILE A 1 67 ? -10.476 -4.915 2.334 1.00 87.69 67 ILE A N 1
ATOM 547 C CA . ILE A 1 67 ? -11.410 -6.009 2.066 1.00 87.69 67 ILE A CA 1
ATOM 548 C C . ILE A 1 67 ? -11.281 -7.048 3.201 1.00 87.69 67 ILE A C 1
ATOM 550 O O . ILE A 1 67 ? -10.164 -7.376 3.610 1.00 87.69 67 ILE A O 1
ATOM 554 N N . ARG A 1 68 ? -12.417 -7.478 3.770 1.00 73.69 68 ARG A N 1
ATOM 555 C CA . ARG A 1 68 ? -12.491 -8.378 4.939 1.00 73.69 68 ARG A CA 1
ATOM 556 C C . ARG A 1 68 ? -12.392 -9.846 4.572 1.00 73.69 68 ARG A C 1
ATOM 558 O O . ARG A 1 68 ? -13.020 -10.225 3.565 1.00 73.69 68 ARG A O 1
#

Foldseek 3Di:
DVVPDDDDDDDPDPDVVVVDFDWADDDDQKIFTQDPVRDTHWIKGFDADPVRHTQWIDTPNDIDGDDD